Protein AF-A0AA39CLF1-F1 (afdb_monomer_lite)

Structure (mmCIF, N/CA/C/O backbone):
data_AF-A0AA39CLF1-F1
#
_entry.id   AF-A0AA39CLF1-F1
#
loop_
_atom_site.group_PDB
_atom_site.id
_atom_site.type_symbol
_atom_site.label_atom_id
_atom_site.label_alt_id
_atom_site.label_comp_id
_atom_site.label_asym_id
_atom_site.label_entity_id
_atom_site.label_seq_id
_atom_site.pdbx_PDB_ins_code
_atom_site.Cartn_x
_atom_site.Cartn_y
_atom_site.Cartn_z
_atom_site.occupancy
_atom_site.B_iso_or_equiv
_atom_site.auth_seq_id
_atom_site.auth_comp_id
_atom_site.auth_asym_id
_atom_site.auth_atom_id
_atom_site.pdbx_PDB_model_num
ATOM 1 N N . MET A 1 1 ? 2.869 8.636 -23.140 1.00 34.38 1 MET A N 1
ATOM 2 C CA . MET A 1 1 ? 2.109 8.619 -21.874 1.00 34.38 1 MET A CA 1
ATOM 3 C C . MET A 1 1 ? 0.658 8.897 -22.216 1.00 34.38 1 MET A C 1
ATOM 5 O O . MET A 1 1 ? 0.279 10.047 -22.359 1.00 34.38 1 MET A O 1
ATOM 9 N N . THR A 1 2 ? -0.115 7.841 -22.454 1.00 45.53 2 THR A N 1
ATOM 10 C CA . THR A 1 2 ? -1.530 7.924 -22.864 1.00 45.53 2 THR A CA 1
ATOM 11 C C . THR A 1 2 ? -2.478 7.886 -21.657 1.00 45.53 2 THR A C 1
ATOM 13 O O . THR A 1 2 ? -3.677 8.062 -21.816 1.00 45.53 2 THR A O 1
ATOM 16 N N . GLY A 1 3 ? -1.943 7.694 -20.444 1.00 47.34 3 GLY A N 1
ATOM 17 C CA . GLY A 1 3 ? -2.721 7.515 -19.210 1.00 47.34 3 GLY A CA 1
ATOM 18 C C . GLY A 1 3 ? -3.248 8.795 -18.554 1.00 47.34 3 GLY A C 1
ATOM 19 O O . GLY A 1 3 ? -3.909 8.707 -17.533 1.00 47.34 3 GLY A O 1
ATOM 20 N N . TYR A 1 4 ? -2.967 9.975 -19.113 1.00 48.19 4 TYR A N 1
ATOM 21 C CA . TYR A 1 4 ? -3.445 11.264 -18.588 1.00 48.19 4 TYR A CA 1
ATOM 22 C C . TYR A 1 4 ? -3.976 12.150 -19.724 1.00 48.19 4 TYR A C 1
ATOM 24 O O . TYR A 1 4 ? -3.674 13.335 -19.818 1.00 48.19 4 TYR A O 1
ATOM 32 N N . SER A 1 5 ? -4.725 11.568 -20.666 1.00 49.84 5 SER A N 1
ATOM 33 C CA . SER A 1 5 ? -5.183 12.292 -21.863 1.00 49.84 5 SER A CA 1
ATOM 34 C C . SER A 1 5 ? -6.356 13.256 -21.613 1.00 49.84 5 SER A C 1
ATOM 36 O O . SER A 1 5 ? -6.957 13.718 -22.580 1.00 49.84 5 SER A O 1
ATOM 38 N N . GLY A 1 6 ? -6.726 13.554 -20.361 1.00 46.31 6 GLY A N 1
ATOM 39 C CA . GLY A 1 6 ? -7.859 14.445 -20.064 1.00 46.31 6 GLY A CA 1
ATOM 40 C C . GLY A 1 6 ? -9.205 13.949 -20.612 1.00 46.31 6 GLY A C 1
ATOM 41 O O . GLY A 1 6 ? -10.159 14.715 -20.664 1.00 46.31 6 GLY A O 1
ATOM 42 N N . LYS A 1 7 ? -9.278 12.681 -21.037 1.00 54.19 7 LYS A N 1
ATOM 43 C CA . LYS A 1 7 ? -10.542 11.965 -21.166 1.00 54.19 7 LYS A CA 1
ATOM 44 C C . LYS A 1 7 ? -10.972 11.653 -19.745 1.00 54.19 7 LYS A C 1
ATOM 46 O O . LYS A 1 7 ? -10.186 11.038 -19.022 1.00 54.19 7 LYS A O 1
ATOM 51 N N . ASP A 1 8 ? -12.163 12.095 -19.360 1.00 56.44 8 ASP A N 1
ATOM 52 C CA . ASP A 1 8 ? -12.797 11.606 -18.144 1.00 56.44 8 ASP A CA 1
ATOM 53 C C . ASP A 1 8 ? -12.697 10.076 -18.151 1.00 56.44 8 ASP A C 1
ATOM 55 O O . ASP A 1 8 ? -13.035 9.422 -19.142 1.00 56.44 8 ASP A O 1
ATOM 59 N N . ILE A 1 9 ? -12.108 9.517 -17.094 1.00 64.38 9 ILE A N 1
ATOM 60 C CA . ILE A 1 9 ? -12.137 8.074 -16.886 1.00 64.38 9 ILE A CA 1
ATOM 61 C C . ILE A 1 9 ? -13.589 7.788 -16.512 1.00 64.38 9 ILE A C 1
ATOM 63 O O . ILE A 1 9 ? -14.047 8.211 -15.446 1.00 64.38 9 ILE A O 1
ATOM 67 N N . ASP A 1 10 ? -14.325 7.156 -17.425 1.00 70.12 10 ASP A N 1
ATOM 68 C CA . ASP A 1 10 ? -15.714 6.773 -17.191 1.00 70.12 10 ASP A CA 1
ATOM 69 C C . ASP A 1 10 ? -15.799 5.996 -15.865 1.00 70.12 10 ASP A C 1
ATOM 71 O O . ASP A 1 10 ? -15.061 5.036 -15.648 1.00 70.12 10 ASP A O 1
ATOM 75 N N . GLY A 1 11 ? -16.653 6.453 -14.945 1.00 77.44 11 GLY A N 1
ATOM 76 C CA . GLY A 1 11 ? -16.814 5.829 -13.626 1.00 77.44 11 GLY A CA 1
ATOM 77 C C . GLY A 1 11 ? -15.768 6.207 -12.565 1.00 77.44 11 GLY A C 1
ATOM 78 O O . GLY A 1 11 ? -15.771 5.612 -11.490 1.00 77.44 11 GLY A O 1
ATOM 79 N N . LEU A 1 12 ? -14.898 7.202 -12.796 1.00 82.81 12 LEU A N 1
ATOM 80 C CA . LEU A 1 12 ? -13.885 7.618 -11.808 1.00 82.81 12 LEU A CA 1
ATOM 81 C C . LEU A 1 12 ? -14.487 8.062 -10.472 1.00 82.81 12 LEU A C 1
ATOM 83 O O . LEU A 1 12 ? -14.028 7.626 -9.422 1.00 82.81 12 LEU A O 1
ATOM 87 N N . HIS A 1 13 ? -15.497 8.934 -10.509 1.00 85.25 13 HIS A N 1
ATOM 88 C CA . HIS A 1 13 ? -16.141 9.430 -9.289 1.00 85.25 13 HIS A CA 1
ATOM 89 C C . HIS A 1 13 ? -16.813 8.290 -8.517 1.00 85.25 13 HIS A C 1
ATOM 91 O O . HIS A 1 13 ? -16.614 8.176 -7.316 1.00 85.25 13 HIS A O 1
ATOM 97 N N . GLU A 1 14 ? -17.516 7.399 -9.221 1.00 88.19 14 GLU A N 1
ATOM 98 C CA . GLU A 1 14 ? -18.137 6.213 -8.622 1.00 88.19 14 GLU A CA 1
ATOM 99 C C . GLU A 1 14 ? -17.091 5.277 -7.999 1.00 88.19 14 GLU A C 1
ATOM 101 O O . GLU A 1 14 ? -17.273 4.801 -6.883 1.00 88.19 14 GLU A O 1
ATOM 106 N N . SER A 1 15 ? -15.950 5.086 -8.669 1.00 86.12 15 SER A N 1
ATOM 107 C CA . SER A 1 15 ? -14.835 4.286 -8.148 1.00 86.12 15 SER A CA 1
ATOM 108 C C . SER A 1 15 ? -14.218 4.910 -6.894 1.00 86.12 15 SER A C 1
ATOM 110 O O . SER A 1 15 ? -13.883 4.197 -5.951 1.00 86.12 15 SER A O 1
ATOM 112 N N . ILE A 1 16 ? -14.072 6.240 -6.861 1.00 90.88 16 ILE A N 1
ATOM 113 C CA . ILE A 1 16 ? -13.596 6.967 -5.677 1.00 90.88 16 ILE A CA 1
ATOM 114 C C . ILE A 1 16 ? -14.584 6.792 -4.523 1.00 90.88 16 ILE A C 1
ATOM 116 O O . ILE A 1 16 ? -14.168 6.405 -3.432 1.00 90.88 16 ILE A O 1
ATOM 120 N N . ASP A 1 17 ? -15.873 7.033 -4.760 1.00 93.44 17 ASP A N 1
ATOM 121 C CA . ASP A 1 17 ? -16.914 6.915 -3.738 1.00 93.44 17 ASP A CA 1
ATOM 122 C C . ASP A 1 17 ? -16.979 5.489 -3.177 1.00 93.44 17 ASP A C 1
ATOM 124 O O . ASP A 1 17 ? -17.031 5.299 -1.959 1.00 93.44 17 ASP A O 1
ATOM 128 N N . GLN A 1 18 ? -16.889 4.478 -4.046 1.00 92.31 18 GLN A N 1
ATOM 129 C CA . GLN A 1 18 ? -16.852 3.076 -3.647 1.00 92.31 18 GLN A CA 1
ATOM 130 C C . GLN A 1 18 ? -15.620 2.756 -2.793 1.00 92.31 18 GLN A C 1
ATOM 132 O O . GLN A 1 18 ? -15.751 2.117 -1.752 1.00 92.31 18 GLN A O 1
ATOM 137 N N . GLN A 1 19 ? -14.430 3.219 -3.183 1.00 93.44 19 GLN A N 1
ATOM 138 C CA . GLN A 1 19 ? -13.215 2.950 -2.410 1.00 93.44 19 GLN A CA 1
ATOM 139 C C . GLN A 1 19 ? -13.188 3.693 -1.071 1.00 93.44 19 GLN A C 1
ATOM 141 O O . GLN A 1 19 ? -12.705 3.151 -0.077 1.00 93.44 19 GLN A O 1
ATOM 146 N N . ILE A 1 20 ? -13.766 4.894 -0.998 1.00 96.06 20 ILE A N 1
ATOM 147 C CA . ILE A 1 20 ? -13.966 5.599 0.275 1.00 96.06 20 ILE A CA 1
ATOM 148 C C . ILE A 1 20 ? -14.941 4.823 1.168 1.00 96.06 20 ILE A C 1
ATOM 150 O O . ILE A 1 20 ? -14.668 4.657 2.356 1.00 96.06 20 ILE A O 1
ATOM 154 N N . ALA A 1 21 ? -16.049 4.318 0.621 1.00 96.56 21 ALA A N 1
ATOM 155 C CA . ALA A 1 21 ? -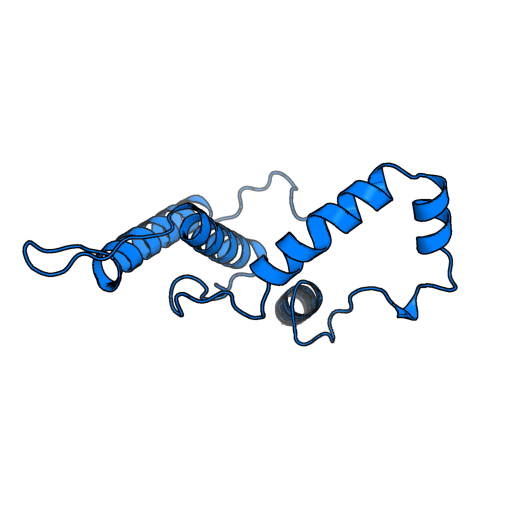16.993 3.497 1.377 1.00 96.56 21 ALA A CA 1
ATOM 156 C C . ALA A 1 21 ? -16.333 2.210 1.906 1.00 96.56 21 ALA A C 1
ATOM 158 O O . ALA A 1 21 ? -16.500 1.882 3.082 1.00 96.56 21 ALA A O 1
ATOM 159 N N . ASN A 1 22 ? -15.522 1.539 1.081 1.00 95.25 22 ASN A N 1
ATOM 160 C CA . ASN A 1 22 ? -14.734 0.373 1.490 1.00 95.25 22 ASN A CA 1
ATOM 161 C C . ASN A 1 22 ? -13.766 0.721 2.627 1.00 95.25 22 ASN A C 1
ATOM 163 O O . ASN A 1 22 ? -13.681 -0.015 3.605 1.00 95.25 22 ASN A O 1
ATOM 167 N N . PHE A 1 23 ? -13.081 1.865 2.542 1.00 96.88 23 PHE A N 1
ATOM 168 C CA . PHE A 1 23 ? -12.169 2.321 3.590 1.00 96.88 23 PHE A CA 1
ATOM 169 C C . PHE A 1 23 ? -12.883 2.592 4.916 1.00 96.88 23 PHE A C 1
ATOM 171 O O . PHE A 1 23 ? -12.382 2.216 5.974 1.00 96.88 23 PHE A O 1
ATOM 178 N N . ILE A 1 24 ? -14.062 3.218 4.873 1.00 96.88 24 ILE A N 1
ATOM 179 C CA . ILE A 1 24 ? -14.882 3.439 6.069 1.00 96.88 24 ILE A CA 1
ATOM 180 C C . ILE A 1 24 ? -15.263 2.093 6.691 1.00 96.88 24 ILE A C 1
ATOM 182 O O . ILE A 1 24 ? -15.002 1.889 7.875 1.00 96.88 24 ILE A O 1
ATOM 186 N N . GLY A 1 25 ? -15.791 1.159 5.892 1.00 96.69 25 GLY A N 1
ATOM 187 C CA . GLY A 1 25 ? -16.148 -0.184 6.361 1.00 96.69 25 GLY A CA 1
ATOM 188 C C . GLY A 1 25 ? -14.958 -0.933 6.967 1.00 96.69 25 GLY A C 1
ATOM 189 O O . GLY A 1 25 ? -15.062 -1.486 8.057 1.00 96.69 25 GLY A O 1
ATOM 190 N N . PHE A 1 26 ? -13.795 -0.863 6.321 1.00 96.12 26 PHE A N 1
ATOM 191 C CA . PHE A 1 26 ? -12.537 -1.425 6.809 1.00 96.12 26 PHE A CA 1
ATOM 192 C C . PHE A 1 26 ? -12.140 -0.882 8.196 1.00 96.12 26 PHE A C 1
ATOM 194 O O . PHE A 1 26 ? -11.779 -1.653 9.091 1.00 96.12 26 PHE A O 1
ATOM 201 N N . ILE A 1 27 ? -12.235 0.437 8.410 1.00 96.56 27 ILE A N 1
ATOM 202 C CA . ILE A 1 27 ? -11.943 1.059 9.710 1.00 96.56 27 ILE A CA 1
ATOM 203 C C . ILE A 1 27 ? -12.976 0.643 10.762 1.00 96.56 27 ILE A C 1
ATOM 205 O O . ILE A 1 27 ? -12.600 0.319 11.891 1.00 96.56 27 ILE A O 1
ATOM 209 N N . GLU A 1 28 ? -14.261 0.637 10.410 1.00 95.19 28 GLU A N 1
ATOM 210 C CA . GLU A 1 28 ? -15.348 0.249 11.313 1.00 95.19 28 GLU A CA 1
ATOM 211 C C . GLU A 1 28 ? -15.245 -1.218 11.748 1.00 95.19 28 GLU A C 1
ATOM 213 O O . GLU A 1 28 ? -15.459 -1.531 12.920 1.00 95.19 28 GLU A O 1
ATOM 218 N N . GLU A 1 29 ? -14.868 -2.116 10.839 1.00 94.81 29 GLU A N 1
ATOM 219 C CA . GLU A 1 29 ? -14.743 -3.545 11.118 1.00 94.81 29 GLU A CA 1
ATOM 220 C C . GLU A 1 29 ? -13.501 -3.862 11.963 1.00 94.81 29 GLU A C 1
ATOM 222 O O . GLU A 1 29 ? -13.581 -4.579 12.967 1.00 94.81 29 GLU A O 1
ATOM 227 N N . LYS A 1 30 ? -12.337 -3.320 11.580 1.00 93.50 30 LYS A N 1
ATOM 228 C CA . LYS A 1 30 ? -11.049 -3.743 12.153 1.00 93.50 30 LYS A CA 1
ATOM 229 C C . LYS A 1 30 ? -10.560 -2.840 13.287 1.00 93.50 30 LYS A C 1
ATOM 231 O O . LYS A 1 30 ? -9.967 -3.344 14.241 1.00 93.50 30 LYS A O 1
ATOM 236 N N . TYR A 1 31 ? -10.859 -1.540 13.257 1.00 95.12 31 TYR A N 1
ATOM 237 C CA . TYR A 1 31 ? -10.209 -0.533 14.113 1.00 95.12 31 TYR A CA 1
ATOM 238 C C . TYR A 1 31 ? -11.153 0.232 15.053 1.00 95.12 31 TYR A C 1
ATOM 240 O O . TYR A 1 31 ? -10.710 1.110 15.798 1.00 95.12 31 TYR A O 1
ATOM 248 N N . LEU A 1 32 ? -12.445 -0.105 15.092 1.00 94.44 32 LEU A N 1
ATOM 249 C CA . LEU A 1 32 ? -13.373 0.538 16.018 1.00 94.44 32 LEU A CA 1
ATOM 250 C C . LEU A 1 32 ? -13.062 0.147 17.472 1.00 94.44 32 LEU A C 1
ATOM 252 O O . LEU A 1 32 ? -13.140 -1.017 17.866 1.00 94.44 32 LEU A O 1
ATOM 256 N N . SER A 1 33 ? -12.719 1.143 18.286 1.00 94.44 33 SER A N 1
ATOM 257 C CA . SER A 1 33 ? -12.467 0.955 19.717 1.00 94.44 33 SER A CA 1
ATOM 258 C C . SER A 1 33 ? -13.775 0.932 20.516 1.00 94.44 33 SER A C 1
ATOM 260 O O . SER A 1 33 ? -14.724 1.655 20.215 1.00 94.44 33 SER A O 1
ATOM 262 N N . THR A 1 34 ? -13.817 0.143 21.588 1.00 93.19 34 THR A N 1
ATOM 263 C CA . THR A 1 34 ? -14.928 0.086 22.549 1.00 93.19 34 THR A CA 1
ATOM 264 C C . THR A 1 34 ? -14.474 0.555 23.933 1.00 93.19 34 THR A C 1
ATOM 266 O O . THR A 1 34 ? -13.300 0.832 24.165 1.00 93.19 34 THR A O 1
ATOM 269 N N . LYS A 1 35 ? -15.396 0.618 24.905 1.00 93.44 35 LYS A N 1
ATOM 270 C CA . LYS A 1 35 ? -15.057 0.987 26.294 1.00 93.44 35 LYS A CA 1
ATOM 271 C C . LYS A 1 35 ? -14.051 0.036 26.956 1.00 93.44 35 LYS A C 1
ATOM 273 O O . LYS A 1 35 ? -13.446 0.413 27.954 1.00 93.44 35 LYS A O 1
ATOM 278 N N . THR A 1 36 ? -13.920 -1.186 26.445 1.00 94.69 36 THR A N 1
ATOM 279 C CA . THR A 1 36 ? -13.092 -2.249 27.032 1.00 94.69 36 THR A CA 1
ATOM 280 C C . THR A 1 36 ? -11.974 -2.730 26.111 1.00 94.69 36 THR A C 1
ATOM 282 O O . THR A 1 36 ? -11.124 -3.484 26.567 1.00 94.69 36 THR A O 1
ATOM 285 N N . ASP A 1 37 ? -11.968 -2.315 24.843 1.00 94.38 37 ASP A N 1
ATOM 286 C CA . ASP A 1 37 ? -11.007 -2.757 23.828 1.00 94.38 37 ASP A CA 1
ATOM 287 C C . ASP A 1 37 ? -10.546 -1.557 22.993 1.00 94.38 37 ASP A C 1
ATOM 289 O O . ASP A 1 37 ? -11.348 -0.951 22.282 1.00 94.38 37 ASP A O 1
ATOM 293 N N . SER A 1 38 ? -9.271 -1.189 23.117 1.00 94.19 38 SER A N 1
ATOM 294 C CA . SER A 1 38 ? -8.673 -0.065 22.392 1.00 94.19 38 SER A CA 1
ATOM 295 C C . SER A 1 38 ? -7.907 -0.587 21.184 1.00 94.19 38 SER A C 1
ATOM 297 O O . SER A 1 38 ? -6.960 -1.358 21.337 1.00 94.19 38 SER A O 1
ATOM 299 N N . ARG A 1 39 ? -8.294 -0.131 19.992 1.00 95.00 39 ARG A N 1
ATOM 300 C CA . ARG A 1 39 ? -7.720 -0.534 18.704 1.00 95.00 39 ARG A CA 1
ATOM 301 C C . ARG A 1 39 ? -7.088 0.679 18.022 1.00 95.00 39 ARG A C 1
ATOM 303 O O . ARG A 1 39 ? -7.750 1.351 17.232 1.00 95.00 39 ARG A O 1
ATOM 310 N N . PRO A 1 40 ? -5.838 1.031 18.366 1.00 93.75 40 PRO A N 1
ATOM 311 C CA . PRO A 1 40 ? -5.156 2.140 17.718 1.00 93.75 40 PRO A CA 1
ATOM 312 C C . PRO A 1 40 ? -4.918 1.822 16.239 1.00 93.75 40 PRO A C 1
ATOM 314 O O . PRO A 1 40 ? -4.590 0.692 15.883 1.00 93.75 40 PRO A O 1
ATOM 317 N N . VAL A 1 41 ? -5.049 2.837 15.386 1.00 94.06 41 VAL A N 1
ATOM 318 C CA . VAL A 1 41 ? -4.814 2.723 13.945 1.00 94.06 41 VAL A CA 1
ATOM 319 C C . VAL A 1 41 ? -3.650 3.614 13.530 1.00 94.06 41 VAL A C 1
ATOM 321 O O . VAL A 1 41 ? -3.622 4.806 13.842 1.00 94.06 41 VAL A O 1
ATOM 324 N N . ASP A 1 42 ? -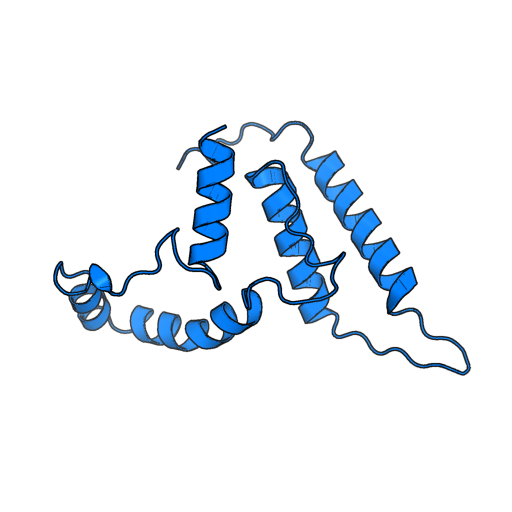2.695 3.045 12.794 1.00 95.31 42 ASP A N 1
ATOM 325 C CA . ASP A 1 42 ? -1.746 3.842 12.018 1.00 95.31 42 ASP A CA 1
ATOM 326 C C . ASP A 1 42 ? -2.454 4.354 10.763 1.00 95.31 42 ASP A C 1
ATOM 328 O O . ASP A 1 42 ? -2.458 3.725 9.702 1.00 95.31 42 ASP A O 1
ATOM 332 N N . PHE A 1 43 ? -3.101 5.506 10.907 1.00 94.56 43 PHE A N 1
ATOM 333 C CA . PHE A 1 43 ? -3.900 6.088 9.839 1.00 94.56 43 PHE A CA 1
ATOM 334 C C . PHE A 1 43 ? -3.067 6.442 8.599 1.00 94.56 43 PHE A C 1
ATOM 336 O O . PHE A 1 43 ? -3.574 6.356 7.482 1.00 94.56 43 PHE A O 1
ATOM 343 N N . ALA A 1 44 ? -1.783 6.783 8.768 1.00 94.62 44 ALA A N 1
ATOM 344 C CA . ALA A 1 44 ? -0.901 7.088 7.646 1.00 94.62 44 ALA A CA 1
ATOM 345 C C . ALA A 1 44 ? -0.690 5.847 6.772 1.00 94.62 44 ALA A C 1
ATOM 347 O O . ALA A 1 44 ? -0.840 5.924 5.551 1.00 94.62 44 ALA A O 1
ATOM 348 N N . ARG A 1 45 ? -0.438 4.688 7.394 1.00 94.94 45 ARG A N 1
ATOM 349 C CA . ARG A 1 45 ? -0.330 3.415 6.670 1.00 94.94 45 ARG A CA 1
ATOM 350 C C . ARG A 1 45 ? -1.642 3.038 5.984 1.00 94.94 45 ARG A C 1
ATOM 352 O O . ARG A 1 45 ? -1.627 2.610 4.835 1.00 94.94 45 ARG A O 1
ATOM 359 N N . LYS A 1 46 ? -2.786 3.237 6.641 1.00 96.12 46 LYS A N 1
ATOM 360 C CA . LYS A 1 46 ? -4.084 2.850 6.059 1.00 96.12 46 LYS A CA 1
ATOM 361 C C . LYS A 1 46 ? -4.513 3.749 4.898 1.00 96.12 46 LYS A C 1
ATOM 363 O O . LYS A 1 46 ? -5.079 3.255 3.929 1.00 96.12 46 LYS A O 1
ATOM 368 N N . ILE A 1 47 ? -4.164 5.036 4.924 1.00 96.12 47 ILE A N 1
ATOM 369 C CA . ILE A 1 47 ? -4.338 5.914 3.756 1.00 96.12 47 ILE A CA 1
ATOM 370 C C . ILE A 1 47 ? -3.511 5.425 2.560 1.00 96.12 47 ILE A C 1
ATOM 372 O O . ILE A 1 47 ? -3.970 5.526 1.420 1.00 96.12 47 ILE A O 1
ATOM 376 N N . GLN A 1 48 ? -2.308 4.889 2.783 1.00 95.12 48 GLN A N 1
ATOM 377 C CA . GLN A 1 48 ? -1.504 4.331 1.692 1.00 95.12 48 GLN A CA 1
ATOM 378 C C . GLN A 1 48 ? -2.186 3.104 1.068 1.00 95.12 48 GLN A C 1
ATOM 380 O O . GLN A 1 48 ? -2.220 3.011 -0.156 1.00 95.12 48 GLN A O 1
ATOM 385 N N . PHE A 1 49 ? -2.806 2.230 1.872 1.00 95.81 49 PHE A N 1
ATOM 386 C CA . PHE A 1 49 ? -3.614 1.108 1.370 1.00 95.81 49 PHE A CA 1
ATOM 387 C C . PHE A 1 49 ? -4.777 1.588 0.500 1.00 95.81 49 PHE A C 1
ATOM 389 O O . PHE A 1 49 ? -4.880 1.175 -0.653 1.00 95.81 49 PHE A O 1
ATOM 396 N N . LEU A 1 50 ? -5.573 2.544 0.996 1.00 96.00 50 LEU A N 1
ATOM 397 C CA . LEU A 1 50 ? -6.643 3.177 0.214 1.00 96.00 50 LEU A CA 1
ATOM 398 C C . LEU A 1 50 ? -6.112 3.751 -1.105 1.00 96.00 50 LEU A C 1
ATOM 400 O O . LEU A 1 50 ? -6.715 3.565 -2.155 1.00 96.00 50 LEU A O 1
ATOM 404 N N . THR A 1 51 ? -4.974 4.442 -1.069 1.00 93.88 51 THR A N 1
ATOM 405 C CA . THR A 1 51 ? -4.387 5.058 -2.267 1.00 93.88 51 THR A CA 1
ATOM 406 C C . THR A 1 51 ? -3.988 4.004 -3.302 1.00 93.88 51 THR A C 1
ATOM 408 O O . THR A 1 51 ? -4.234 4.191 -4.494 1.00 93.88 51 THR A O 1
ATOM 411 N N . LEU A 1 52 ? -3.391 2.892 -2.868 1.00 93.19 52 LEU A N 1
ATOM 412 C CA . LEU A 1 52 ? -2.971 1.801 -3.750 1.00 93.19 52 LEU A CA 1
ATOM 413 C C . LEU A 1 52 ? -4.165 1.056 -4.349 1.00 93.19 52 LEU A C 1
ATOM 415 O O . LEU A 1 52 ? -4.175 0.776 -5.550 1.00 93.19 52 LEU A O 1
ATOM 419 N N . ASP A 1 53 ? -5.192 0.795 -3.547 1.00 92.88 53 ASP A N 1
ATOM 420 C CA . ASP A 1 53 ? -6.428 0.155 -3.997 1.00 92.88 53 ASP A CA 1
ATOM 421 C C . ASP A 1 53 ? -7.230 1.061 -4.936 1.00 92.88 53 ASP A C 1
ATOM 423 O O . ASP A 1 53 ? -7.717 0.608 -5.973 1.00 92.88 53 ASP A O 1
ATOM 427 N N . LEU A 1 54 ? -7.284 2.364 -4.661 1.00 92.94 54 LEU A N 1
ATOM 428 C CA . LEU A 1 54 ? -7.912 3.339 -5.547 1.00 92.94 54 LEU A CA 1
ATOM 429 C C . LEU A 1 54 ? -7.197 3.408 -6.899 1.00 92.94 54 LEU A C 1
ATOM 431 O O . LEU A 1 54 ? -7.841 3.273 -7.940 1.00 92.94 54 LEU A O 1
ATOM 435 N N . ILE A 1 55 ? -5.871 3.593 -6.893 1.00 89.25 55 ILE A N 1
ATOM 436 C CA . ILE A 1 55 ? -5.081 3.703 -8.126 1.00 89.25 55 ILE A CA 1
ATOM 437 C C . ILE A 1 55 ? -5.164 2.423 -8.944 1.00 89.25 55 ILE A C 1
ATOM 439 O O . ILE A 1 55 ? -5.358 2.496 -10.153 1.00 89.25 55 ILE A O 1
ATOM 443 N N . SER A 1 56 ? -5.058 1.257 -8.312 1.00 87.88 56 SER A N 1
ATOM 444 C CA . SER A 1 56 ? -5.196 -0.016 -9.024 1.00 87.88 56 SER A CA 1
ATOM 445 C C . SER A 1 56 ? -6.584 -0.181 -9.645 1.00 87.88 56 SER A C 1
ATOM 447 O O . SER A 1 56 ? -6.671 -0.528 -10.823 1.00 87.88 56 SER A O 1
ATOM 449 N N . THR A 1 57 ? -7.650 0.185 -8.927 1.00 88.31 57 THR A N 1
ATOM 450 C CA . THR A 1 57 ? -9.031 0.108 -9.432 1.00 88.31 57 THR A CA 1
ATOM 451 C C . THR A 1 57 ? -9.209 0.890 -10.728 1.00 88.31 57 THR A C 1
ATOM 453 O O . THR A 1 57 ? -9.637 0.317 -11.726 1.00 88.31 57 THR A O 1
ATOM 456 N N . PHE A 1 58 ? -8.851 2.177 -10.763 1.00 83.62 58 PHE A N 1
ATOM 457 C CA . PHE A 1 58 ? -9.089 2.971 -11.973 1.00 83.62 58 PHE A CA 1
ATOM 458 C C . PHE A 1 58 ? -8.002 2.788 -13.044 1.00 83.62 58 PHE A C 1
ATOM 460 O O . PHE A 1 58 ? -8.290 2.943 -14.228 1.00 83.62 58 PHE A O 1
ATOM 467 N N . ALA A 1 59 ? -6.751 2.486 -12.670 1.00 80.81 59 ALA A N 1
ATOM 468 C CA . ALA A 1 59 ? -5.660 2.346 -13.639 1.00 80.81 59 ALA A CA 1
ATOM 469 C C . ALA A 1 59 ? -5.637 0.969 -14.312 1.00 80.81 59 ALA A C 1
ATOM 471 O O . ALA A 1 59 ? -5.170 0.860 -15.445 1.00 80.81 59 ALA A O 1
ATOM 472 N N . LEU A 1 60 ? -6.098 -0.071 -13.611 1.00 81.12 60 LEU A N 1
ATOM 473 C CA . LEU A 1 60 ? -6.013 -1.468 -14.042 1.00 81.12 60 LEU A CA 1
ATOM 474 C C . LEU A 1 60 ? -7.379 -2.167 -14.098 1.00 81.12 60 LEU A C 1
ATOM 476 O O . LEU A 1 60 ? -7.436 -3.343 -14.438 1.00 81.12 60 LEU A O 1
ATOM 480 N N . GLY A 1 61 ? -8.470 -1.498 -13.717 1.00 79.81 61 GLY A N 1
ATOM 481 C CA . GLY A 1 61 ? -9.794 -2.121 -13.630 1.00 79.81 61 GLY A CA 1
ATOM 482 C C . GLY A 1 61 ? -9.913 -3.180 -12.526 1.00 79.81 61 GLY A C 1
ATOM 483 O O . GLY A 1 61 ? -10.932 -3.862 -12.451 1.00 79.81 61 GLY A O 1
ATOM 484 N N . ARG A 1 62 ? -8.883 -3.343 -11.679 1.00 82.81 62 ARG A N 1
ATOM 485 C CA . ARG A 1 62 ? -8.837 -4.335 -10.598 1.00 82.81 62 ARG A CA 1
ATOM 486 C C . ARG A 1 62 ? -8.213 -3.742 -9.340 1.00 82.81 62 ARG A C 1
ATOM 488 O O . ARG A 1 62 ? -7.159 -3.117 -9.413 1.00 82.81 62 ARG A O 1
ATOM 495 N N . THR A 1 63 ? -8.820 -4.001 -8.192 1.00 87.62 63 THR A N 1
ATOM 496 C CA . THR A 1 63 ? -8.276 -3.619 -6.883 1.00 87.62 63 THR A CA 1
ATOM 497 C C . THR A 1 63 ? -7.138 -4.561 -6.487 1.00 87.62 63 THR A C 1
ATOM 499 O O . THR A 1 63 ? -7.198 -5.759 -6.769 1.00 87.62 63 THR A O 1
ATOM 502 N N . PHE A 1 64 ? -6.090 -4.046 -5.841 1.00 89.69 64 PHE A N 1
ATOM 503 C CA . PHE A 1 64 ? -5.013 -4.887 -5.309 1.00 89.69 64 PHE A CA 1
ATOM 504 C C . PHE A 1 64 ? -5.407 -5.649 -4.040 1.00 89.69 64 PHE A C 1
ATOM 506 O O . PHE A 1 64 ? -4.978 -6.792 -3.899 1.00 89.69 64 PHE A O 1
ATOM 513 N N . GLY A 1 65 ? -6.225 -5.054 -3.171 1.00 91.81 65 GLY A N 1
ATOM 514 C CA . GLY A 1 65 ? -6.748 -5.681 -1.955 1.00 91.81 65 GLY A CA 1
ATOM 515 C C . GLY A 1 65 ? -5.946 -5.358 -0.692 1.00 91.81 65 GLY A C 1
ATOM 516 O O . GLY A 1 65 ? -5.980 -6.129 0.264 1.00 91.81 65 GLY A O 1
ATOM 517 N N . PHE A 1 66 ? -5.209 -4.241 -0.663 1.00 93.69 66 PHE A N 1
ATOM 518 C CA . PHE A 1 66 ? -4.439 -3.83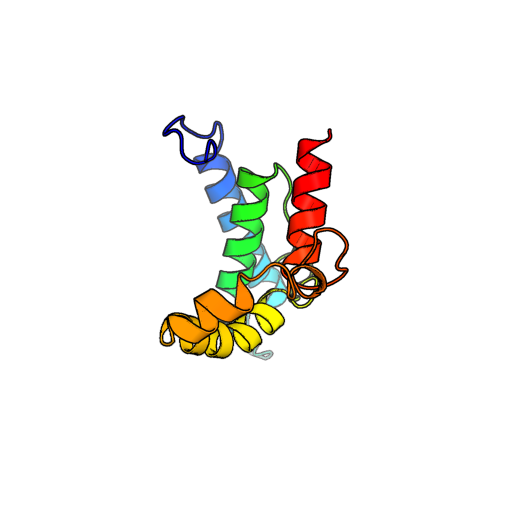3 0.520 1.00 93.69 66 PHE A CA 1
ATOM 519 C C . PHE A 1 66 ? -5.345 -3.594 1.742 1.00 93.69 66 PHE A C 1
ATOM 521 O O . PHE A 1 66 ? -4.972 -3.936 2.863 1.00 93.69 66 PHE A O 1
ATOM 528 N N . MET A 1 67 ? -6.541 -3.026 1.549 1.00 94.69 67 MET A N 1
ATOM 529 C CA . MET A 1 67 ? -7.520 -2.831 2.630 1.00 94.69 67 MET A CA 1
ATOM 530 C C . MET A 1 67 ? -8.157 -4.153 3.094 1.00 94.69 67 MET A C 1
ATOM 532 O O . MET A 1 67 ? -8.346 -4.361 4.297 1.00 94.69 67 MET A O 1
ATOM 536 N N . ASP A 1 68 ? -8.446 -5.061 2.158 1.00 93.06 68 ASP A N 1
ATOM 537 C CA . ASP A 1 68 ? -9.086 -6.351 2.445 1.00 93.06 68 ASP A CA 1
ATOM 538 C C . ASP A 1 68 ? -8.190 -7.225 3.331 1.00 93.06 68 ASP A C 1
ATOM 540 O O . ASP A 1 68 ? -8.618 -7.702 4.388 1.00 93.06 68 ASP A O 1
ATOM 544 N N . GLU A 1 69 ? -6.917 -7.350 2.956 1.00 93.25 69 GLU A N 1
ATOM 545 C CA . GLU A 1 69 ? -5.921 -8.136 3.693 1.00 93.25 69 GLU A CA 1
ATOM 546 C C . GLU A 1 69 ? -5.364 -7.391 4.915 1.00 93.25 69 GLU A C 1
ATOM 548 O O . GLU A 1 69 ? -4.852 -8.011 5.842 1.00 93.25 69 GLU A O 1
ATOM 553 N N . ASP A 1 70 ? -5.527 -6.064 4.970 1.00 94.44 70 ASP A N 1
ATOM 554 C CA . ASP A 1 70 ? -4.924 -5.199 5.991 1.00 94.44 70 ASP A CA 1
ATOM 555 C C . ASP A 1 70 ? -3.395 -5.345 6.095 1.00 94.44 70 ASP A C 1
ATOM 557 O O . ASP A 1 70 ? -2.808 -5.213 7.174 1.00 94.44 70 ASP A O 1
ATOM 561 N N . ASP A 1 71 ? -2.749 -5.599 4.957 1.00 93.25 71 ASP A N 1
ATOM 562 C CA . ASP A 1 71 ? -1.328 -5.919 4.871 1.00 93.25 71 ASP A CA 1
ATOM 563 C C . ASP A 1 71 ? -0.642 -5.197 3.702 1.00 93.25 71 ASP A C 1
ATOM 565 O O . ASP A 1 71 ? -1.263 -4.805 2.711 1.00 93.25 71 ASP A O 1
ATOM 569 N N . ASP A 1 72 ? 0.670 -5.006 3.827 1.00 89.50 72 ASP A N 1
ATOM 570 C CA . ASP A 1 72 ? 1.512 -4.466 2.763 1.00 89.50 72 ASP A CA 1
ATOM 571 C C . ASP A 1 72 ? 1.772 -5.539 1.701 1.00 89.50 72 ASP A C 1
ATOM 573 O O . ASP A 1 72 ? 2.816 -6.198 1.673 1.00 89.50 72 ASP A O 1
ATOM 577 N N . LEU A 1 73 ? 0.789 -5.728 0.818 1.00 87.00 73 LEU A N 1
ATOM 578 C CA . LEU A 1 73 ? 0.860 -6.738 -0.225 1.00 87.00 73 LEU A CA 1
ATOM 579 C C . LEU A 1 73 ? 2.133 -6.580 -1.064 1.00 87.00 73 LEU A C 1
ATOM 581 O O . LEU A 1 73 ? 2.437 -5.520 -1.618 1.00 87.00 73 LEU A O 1
ATOM 585 N N . PHE A 1 74 ? 2.857 -7.695 -1.187 1.00 82.94 74 PHE A N 1
ATOM 586 C CA . PHE A 1 74 ? 4.118 -7.804 -1.923 1.00 82.94 74 PHE A CA 1
ATOM 587 C C . PHE A 1 74 ? 5.264 -6.942 -1.361 1.00 82.94 74 PHE A C 1
ATOM 589 O O . PHE A 1 74 ? 6.189 -6.623 -2.113 1.00 82.94 74 PHE A O 1
ATOM 596 N N . ASP A 1 75 ? 5.213 -6.570 -0.075 1.00 85.25 75 ASP A N 1
ATOM 597 C CA . ASP A 1 75 ? 6.157 -5.648 0.577 1.00 85.25 75 ASP A CA 1
ATOM 598 C C . ASP A 1 75 ? 6.277 -4.310 -0.182 1.00 85.25 75 ASP A C 1
ATOM 600 O O . ASP A 1 75 ? 7.355 -3.710 -0.241 1.00 85.25 75 ASP A O 1
ATOM 604 N N . TYR A 1 76 ? 5.212 -3.853 -0.848 1.00 85.44 76 TYR A N 1
ATOM 605 C CA . TYR A 1 76 ? 5.287 -2.713 -1.758 1.00 85.44 76 TYR A CA 1
ATOM 606 C C . TYR A 1 76 ? 5.682 -1.416 -1.048 1.00 85.44 76 TYR A C 1
ATOM 608 O O . TYR A 1 76 ? 6.614 -0.726 -1.479 1.00 85.44 76 TYR A O 1
ATOM 616 N N . ILE A 1 77 ? 4.981 -1.076 0.029 1.00 87.44 77 ILE A N 1
ATOM 617 C CA . ILE A 1 77 ? 5.193 0.150 0.796 1.00 87.44 77 ILE A CA 1
ATOM 618 C C . ILE A 1 77 ? 6.549 0.092 1.473 1.00 87.44 77 ILE A C 1
ATOM 620 O O . ILE A 1 77 ? 7.345 1.011 1.302 1.00 87.44 77 ILE A O 1
ATOM 624 N N . LYS A 1 78 ? 6.845 -1.002 2.176 1.00 89.00 78 LYS A N 1
ATOM 625 C CA . LYS A 1 78 ? 8.122 -1.219 2.854 1.00 89.00 78 LYS A CA 1
ATOM 626 C C . LYS A 1 78 ? 9.289 -1.057 1.890 1.00 89.00 78 LYS A C 1
ATOM 628 O O . LYS A 1 78 ? 10.196 -0.269 2.137 1.00 89.00 78 LYS A O 1
ATOM 633 N N . THR A 1 79 ? 9.240 -1.760 0.763 1.00 83.00 79 THR A N 1
ATOM 634 C CA . THR A 1 79 ? 10.296 -1.714 -0.251 1.00 83.00 79 THR A CA 1
ATOM 635 C C . THR A 1 79 ? 10.434 -0.299 -0.818 1.00 83.00 79 THR A C 1
ATOM 637 O O . THR A 1 79 ? 11.543 0.202 -0.992 1.00 83.00 79 THR A O 1
ATOM 640 N N . THR A 1 80 ? 9.318 0.392 -1.061 1.00 86.00 80 THR A N 1
ATOM 641 C CA . THR A 1 80 ? 9.333 1.786 -1.526 1.00 86.00 80 THR A CA 1
ATOM 642 C C . THR A 1 80 ? 9.969 2.719 -0.493 1.00 86.00 80 THR A C 1
ATOM 644 O O . THR A 1 80 ? 10.842 3.508 -0.850 1.00 86.00 80 THR A O 1
ATOM 647 N N . GLU A 1 81 ? 9.589 2.614 0.780 1.00 88.81 81 GLU A N 1
ATOM 648 C CA . GLU A 1 81 ? 10.140 3.406 1.886 1.00 88.81 81 GLU A CA 1
ATOM 649 C C . GLU A 1 81 ? 11.645 3.162 2.072 1.00 88.81 81 GLU A C 1
ATOM 651 O O . GLU A 1 81 ? 12.406 4.117 2.231 1.00 88.81 81 GLU A O 1
ATOM 656 N N . GLU A 1 82 ? 12.099 1.911 1.972 1.00 88.25 82 GLU A N 1
ATOM 657 C CA . GLU A 1 82 ? 13.519 1.544 2.054 1.00 88.25 82 GLU A CA 1
ATOM 658 C C . GLU A 1 82 ? 14.333 2.095 0.872 1.00 88.25 82 GLU A C 1
ATOM 660 O O . GLU A 1 82 ? 15.476 2.530 1.045 1.00 88.25 82 GLU A O 1
ATOM 665 N N . PHE A 1 83 ? 13.755 2.126 -0.333 1.00 82.81 83 PHE A N 1
ATOM 666 C CA . PHE A 1 83 ? 14.434 2.646 -1.519 1.00 82.81 83 PHE A CA 1
ATOM 667 C C . PHE A 1 83 ? 14.363 4.169 -1.667 1.00 82.81 83 PHE A C 1
ATOM 669 O O . PHE A 1 83 ? 15.217 4.733 -2.355 1.00 82.81 83 PHE A O 1
ATOM 676 N N . LEU A 1 84 ? 13.412 4.859 -1.032 1.00 86.50 84 LEU A N 1
ATOM 677 C CA . LEU A 1 84 ? 13.257 6.316 -1.148 1.00 86.50 84 LEU A CA 1
ATOM 678 C C . LEU A 1 84 ? 14.554 7.097 -0.839 1.00 86.50 84 LEU A C 1
ATOM 680 O O . LEU A 1 84 ? 14.946 7.923 -1.670 1.00 86.50 84 LEU A O 1
ATOM 684 N N . PRO A 1 85 ? 15.285 6.831 0.266 1.00 87.00 85 PRO A N 1
ATOM 685 C CA . PRO A 1 85 ? 16.555 7.503 0.548 1.00 87.00 85 PRO A CA 1
ATOM 686 C C . PRO A 1 85 ? 17.614 7.252 -0.529 1.00 87.00 85 PRO A C 1
ATOM 688 O O . PRO A 1 85 ? 18.345 8.167 -0.916 1.00 87.00 85 PRO A O 1
ATOM 691 N N . LEU A 1 86 ? 17.677 6.021 -1.050 1.00 83.94 86 LEU A N 1
ATOM 692 C CA . LEU A 1 86 ? 18.591 5.658 -2.129 1.00 83.94 86 LEU A CA 1
ATOM 693 C C . LEU A 1 86 ? 18.250 6.433 -3.408 1.00 83.94 86 LEU A C 1
ATOM 695 O O . LEU A 1 86 ? 19.142 7.000 -4.038 1.00 83.94 86 LEU A O 1
ATOM 699 N N . MET A 1 87 ? 16.966 6.500 -3.773 1.00 81.62 87 MET A N 1
ATOM 700 C CA . MET A 1 87 ? 16.500 7.261 -4.933 1.00 81.62 87 MET A CA 1
ATOM 701 C C . MET A 1 87 ? 16.822 8.749 -4.789 1.00 81.62 87 MET A C 1
ATOM 703 O O . MET A 1 87 ? 17.325 9.355 -5.734 1.00 81.62 87 MET A O 1
ATOM 707 N N . GLN A 1 88 ? 16.601 9.326 -3.607 1.00 86.44 88 GLN A N 1
ATOM 708 C CA . GLN A 1 88 ? 16.928 10.721 -3.324 1.00 86.44 88 GLN A CA 1
ATOM 709 C C . GLN A 1 88 ? 18.435 10.986 -3.439 1.00 86.44 88 GLN A C 1
ATOM 711 O O . GLN A 1 88 ? 18.843 11.963 -4.063 1.00 86.44 88 GLN A O 1
ATOM 716 N N . MET A 1 89 ? 19.276 10.101 -2.899 1.00 86.12 89 MET A N 1
ATOM 717 C CA . MET A 1 89 ? 20.732 10.210 -3.017 1.00 86.12 89 MET A CA 1
ATOM 718 C C . MET A 1 89 ? 21.191 10.137 -4.479 1.00 86.12 89 MET A C 1
ATOM 720 O O . MET A 1 89 ? 22.003 10.954 -4.912 1.00 86.12 89 MET A O 1
ATOM 724 N N . ILE A 1 90 ? 20.656 9.189 -5.253 1.00 83.50 90 ILE A N 1
ATOM 725 C CA . ILE A 1 90 ? 20.952 9.058 -6.684 1.00 83.50 90 ILE A CA 1
ATOM 726 C C . ILE A 1 90 ? 20.509 10.319 -7.439 1.00 83.50 90 ILE A C 1
ATOM 728 O O . ILE A 1 90 ? 21.267 10.832 -8.260 1.00 83.50 90 ILE A O 1
ATOM 732 N N . ALA A 1 91 ? 19.326 10.861 -7.132 1.00 83.19 91 ALA A N 1
ATOM 733 C CA . ALA A 1 91 ? 18.791 12.059 -7.778 1.00 83.19 91 ALA A CA 1
ATOM 734 C C . ALA A 1 91 ? 19.683 13.300 -7.586 1.00 83.19 91 ALA A C 1
ATOM 736 O O . ALA A 1 91 ? 19.727 14.167 -8.457 1.00 83.19 91 ALA A O 1
ATOM 737 N N . LEU A 1 92 ? 20.428 13.369 -6.480 1.00 89.06 92 LEU A N 1
ATOM 738 C CA . LEU A 1 92 ? 21.348 14.467 -6.167 1.00 89.06 92 LEU A CA 1
ATOM 739 C C . LEU A 1 92 ? 22.743 14.309 -6.801 1.00 89.06 92 LEU A C 1
ATOM 741 O O . LEU A 1 92 ? 23.556 15.230 -6.719 1.00 89.06 92 LEU A O 1
ATOM 745 N N . LEU A 1 93 ? 23.038 13.174 -7.444 1.00 89.44 93 LEU A N 1
ATOM 746 C CA . LEU A 1 93 ? 24.346 12.861 -8.029 1.00 89.44 93 LEU A CA 1
ATOM 747 C C . LEU A 1 93 ? 24.214 12.564 -9.539 1.00 89.44 93 LEU A C 1
ATOM 749 O O . LEU A 1 93 ? 24.117 11.403 -9.942 1.00 89.44 93 LEU A O 1
ATOM 753 N N . PRO A 1 94 ? 24.281 13.588 -10.416 1.00 81.00 94 PRO A N 1
ATOM 754 C CA . PRO A 1 94 ? 24.080 13.425 -11.862 1.00 81.00 94 PRO A CA 1
ATOM 755 C C . PRO A 1 94 ? 25.041 12.431 -12.529 1.00 81.00 94 PRO A C 1
ATOM 757 O O . PRO A 1 94 ? 24.676 11.736 -13.476 1.00 81.00 94 PRO A O 1
ATOM 760 N N . TRP A 1 95 ? 26.273 12.328 -12.023 1.00 83.25 95 TRP A N 1
ATOM 761 C CA . TRP A 1 95 ? 27.263 11.374 -12.524 1.00 83.25 95 TRP A CA 1
ATOM 762 C C . TRP A 1 95 ? 26.900 9.923 -12.170 1.00 83.25 95 TRP A C 1
ATOM 764 O O . TRP A 1 95 ? 27.115 9.021 -12.979 1.00 83.25 95 TRP A O 1
ATOM 774 N N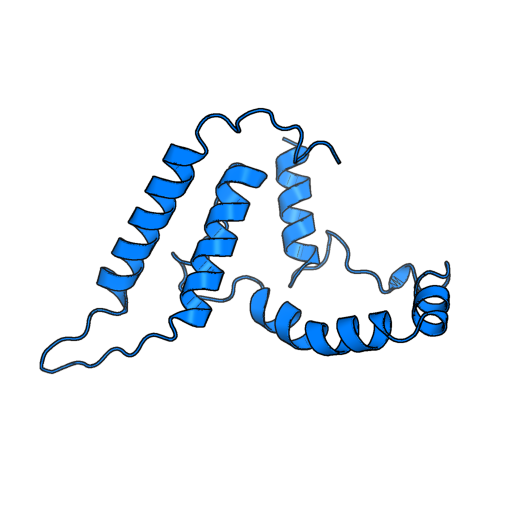 . LEU A 1 96 ? 26.302 9.701 -10.994 1.00 78.75 96 LEU A N 1
ATOM 775 C CA . LEU A 1 96 ? 25.843 8.388 -10.547 1.00 78.75 96 LEU A CA 1
ATOM 776 C C . LEU A 1 96 ? 24.614 7.950 -11.352 1.00 78.75 96 LEU A C 1
ATOM 778 O O . LEU A 1 96 ? 24.540 6.797 -11.769 1.00 78.75 96 LEU A O 1
ATOM 782 N N . LEU A 1 97 ? 23.703 8.879 -11.658 1.00 77.44 97 LEU A N 1
ATOM 783 C CA . LEU A 1 97 ? 22.604 8.650 -12.602 1.00 77.44 97 LEU A CA 1
ATOM 784 C C . LEU A 1 97 ? 23.118 8.212 -13.978 1.00 77.44 97 LEU A C 1
ATOM 786 O O . LEU A 1 97 ? 22.671 7.190 -14.497 1.00 77.44 97 LEU A O 1
ATOM 790 N N . GLY A 1 98 ? 24.084 8.939 -14.549 1.00 76.69 98 GLY A N 1
ATOM 791 C CA . GLY A 1 98 ? 24.686 8.580 -15.838 1.00 76.69 98 GLY A CA 1
ATOM 792 C C . GLY A 1 98 ? 25.360 7.204 -15.818 1.00 76.69 98 GLY A C 1
ATOM 793 O O . GLY A 1 98 ? 25.237 6.430 -16.768 1.00 76.69 98 GLY A O 1
ATOM 794 N N . PHE A 1 99 ? 26.013 6.858 -14.707 1.00 80.38 99 PHE A N 1
ATOM 795 C CA . PHE A 1 99 ? 26.635 5.551 -14.508 1.00 80.38 99 PHE A CA 1
ATOM 796 C C . PHE A 1 99 ? 25.606 4.411 -14.408 1.00 80.38 99 PHE A C 1
ATOM 798 O O . PHE A 1 99 ? 25.737 3.402 -15.104 1.00 80.38 99 PHE A O 1
ATOM 805 N N . LEU A 1 100 ? 24.542 4.586 -13.618 1.00 75.50 100 LEU A N 1
ATOM 806 C CA . LEU A 1 100 ? 23.465 3.600 -13.445 1.00 75.50 100 LEU A CA 1
ATOM 807 C C . LEU A 1 100 ? 22.602 3.422 -14.704 1.00 75.50 100 LEU A C 1
ATOM 809 O O . LEU A 1 100 ? 22.068 2.342 -14.954 1.00 75.50 100 LEU A O 1
ATOM 813 N N . GLN A 1 101 ? 22.478 4.458 -15.535 1.00 73.81 101 GLN A N 1
ATOM 814 C CA . GLN A 1 101 ? 21.772 4.378 -16.817 1.00 73.81 101 GLN A CA 1
ATOM 815 C C . GLN A 1 101 ? 22.570 3.655 -17.907 1.00 73.81 101 GLN A C 1
ATOM 817 O O . GLN A 1 101 ? 21.999 3.301 -18.946 1.00 73.81 101 GLN A O 1
ATOM 822 N N . SER A 1 102 ? 23.861 3.398 -17.678 1.00 80.56 102 SER A N 1
ATOM 823 C CA . SER A 1 102 ? 24.713 2.720 -18.648 1.00 80.56 102 SER A CA 1
ATOM 824 C C . SER A 1 102 ? 24.202 1.304 -18.985 1.00 80.56 102 SER A C 1
ATOM 826 O O . SER A 1 102 ? 23.488 0.670 -18.197 1.00 80.56 102 SER A O 1
ATOM 828 N N . PRO A 1 103 ? 24.558 0.759 -20.165 1.00 75.19 103 PRO A N 1
ATOM 829 C CA . PRO A 1 103 ? 24.103 -0.563 -20.597 1.00 75.19 103 PRO A CA 1
ATOM 830 C C . PRO A 1 103 ? 24.531 -1.697 -19.658 1.00 75.19 103 PRO A C 1
ATOM 832 O O . PRO A 1 103 ? 23.907 -2.755 -19.671 1.00 75.19 103 PRO A O 1
ATOM 835 N N . LEU A 1 104 ? 25.572 -1.469 -18.853 1.00 75.19 104 LEU A N 1
ATOM 836 C CA . LEU A 1 104 ? 26.161 -2.452 -17.951 1.00 75.19 104 LEU A CA 1
ATOM 837 C C . LEU A 1 104 ? 25.239 -2.785 -16.765 1.00 75.19 104 LEU A C 1
ATOM 839 O O . LEU A 1 104 ? 25.204 -3.924 -16.316 1.00 75.19 104 LEU A O 1
ATOM 843 N N . PHE A 1 105 ? 24.426 -1.824 -16.316 1.00 68.00 105 PHE A N 1
ATOM 844 C CA . PHE A 1 105 ? 23.488 -1.990 -15.197 1.00 68.00 105 PHE A CA 1
ATOM 845 C C . PHE A 1 105 ? 22.064 -2.356 -15.640 1.00 68.00 105 PHE A C 1
ATOM 847 O O . PHE A 1 105 ? 21.129 -2.322 -14.843 1.00 68.00 105 PHE A O 1
ATOM 854 N N . LYS A 1 106 ? 21.860 -2.741 -16.909 1.00 63.50 106 LYS A N 1
ATOM 855 C CA . LYS A 1 106 ? 20.545 -3.190 -17.408 1.00 63.50 106 LYS A CA 1
ATOM 856 C C . LYS A 1 106 ? 19.999 -4.418 -16.672 1.00 63.50 106 LYS A C 1
ATOM 858 O O . LYS A 1 106 ? 18.787 -4.563 -16.603 1.00 63.50 106 LYS A O 1
ATOM 863 N N . VAL A 1 107 ? 20.874 -5.259 -16.119 1.00 60.88 107 VAL A N 1
ATOM 864 C CA . VAL A 1 107 ? 20.514 -6.526 -15.455 1.00 60.88 107 VAL A CA 1
ATOM 865 C C . VAL A 1 107 ? 19.971 -6.321 -14.031 1.00 60.88 107 VAL A C 1
ATOM 867 O O . VAL A 1 107 ? 19.290 -7.194 -13.517 1.00 60.88 107 VAL A O 1
ATOM 870 N N . ILE A 1 108 ? 20.229 -5.168 -13.398 1.00 65.44 108 ILE A N 1
ATOM 871 C CA . ILE A 1 108 ? 19.852 -4.888 -11.993 1.00 65.44 108 ILE A CA 1
ATOM 872 C C . ILE A 1 108 ? 18.554 -4.052 -11.908 1.00 65.44 108 ILE A C 1
ATOM 874 O O . ILE A 1 108 ? 18.124 -3.640 -10.835 1.00 65.44 108 ILE A O 1
ATOM 878 N N . ARG A 1 109 ? 17.902 -3.767 -13.043 1.00 64.94 109 ARG A N 1
ATOM 879 C CA . ARG A 1 109 ? 16.664 -2.976 -13.052 1.00 64.94 109 ARG A CA 1
ATOM 880 C C . ARG A 1 109 ? 15.481 -3.822 -12.566 1.00 64.94 109 ARG A C 1
ATOM 882 O O . ARG A 1 109 ? 15.377 -4.971 -13.000 1.00 64.94 109 ARG A O 1
ATOM 889 N N . PRO A 1 110 ? 14.563 -3.243 -11.766 1.00 64.38 110 PRO A N 1
ATOM 890 C CA . PRO A 1 110 ? 13.299 -3.892 -11.446 1.00 64.38 110 PRO A CA 1
ATOM 891 C C . PRO A 1 110 ? 12.604 -4.341 -12.729 1.00 64.38 110 PRO A C 1
ATOM 893 O O . PRO A 1 110 ? 12.514 -3.576 -13.698 1.00 64.38 110 PRO A O 1
ATOM 896 N N . THR A 1 111 ? 12.154 -5.587 -12.751 1.00 64.50 111 THR A N 1
ATOM 897 C CA . THR A 1 111 ? 11.553 -6.220 -13.921 1.00 64.50 111 THR A CA 1
ATOM 898 C C . THR A 1 111 ? 10.175 -6.761 -13.559 1.00 64.50 111 THR A C 1
ATOM 900 O O . THR A 1 111 ? 9.916 -7.178 -12.440 1.00 64.50 111 THR A O 1
ATOM 903 N N . HIS A 1 112 ? 9.269 -6.794 -14.535 1.00 59.50 112 HIS A N 1
ATOM 904 C CA . HIS A 1 112 ? 7.906 -7.328 -14.397 1.00 59.50 112 HIS A CA 1
ATOM 905 C C . HIS A 1 112 ? 7.824 -8.804 -13.946 1.00 59.50 112 HIS A C 1
ATOM 907 O O . HIS A 1 112 ? 6.735 -9.317 -13.716 1.00 59.50 112 HIS A O 1
ATOM 913 N N . THR A 1 113 ? 8.959 -9.502 -13.880 1.00 64.50 113 THR A N 1
ATOM 914 C CA . THR A 1 113 ? 9.093 -10.871 -13.368 1.00 64.50 113 THR A CA 1
ATOM 915 C C . THR A 1 113 ? 9.378 -10.930 -11.870 1.00 64.50 113 THR A C 1
ATOM 917 O O . THR A 1 113 ? 9.372 -12.024 -11.309 1.00 64.50 113 THR A O 1
ATOM 920 N N . ASP A 1 114 ? 9.666 -9.798 -11.223 1.00 67.31 114 ASP A N 1
ATOM 921 C CA . ASP A 1 114 ? 9.980 -9.787 -9.798 1.00 67.31 114 ASP A CA 1
ATOM 922 C C . ASP A 1 114 ? 8.725 -10.134 -8.990 1.00 67.31 114 ASP A C 1
ATOM 924 O O . ASP A 1 114 ? 7.614 -9.685 -9.281 1.00 67.31 114 ASP A O 1
ATOM 928 N N . THR A 1 115 ? 8.894 -10.956 -7.957 1.00 64.9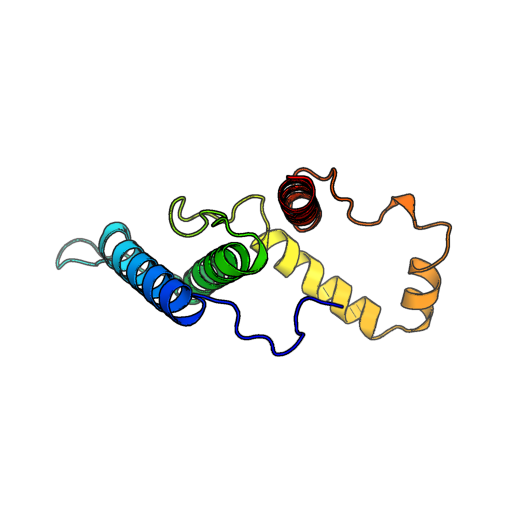4 115 THR A N 1
ATOM 929 C CA . THR A 1 115 ? 7.783 -11.434 -7.122 1.00 64.94 115 THR A CA 1
ATOM 930 C C . THR A 1 115 ? 7.383 -10.448 -6.025 1.00 64.94 115 THR A C 1
ATOM 932 O O . THR A 1 115 ? 6.352 -10.652 -5.393 1.00 64.94 115 THR A O 1
ATOM 935 N N . LEU A 1 116 ? 8.176 -9.393 -5.806 1.00 69.38 116 LEU A N 1
ATOM 936 C CA . LEU A 1 116 ? 8.009 -8.404 -4.737 1.00 69.38 116 LEU A CA 1
ATOM 937 C C . LEU A 1 116 ? 8.130 -6.967 -5.271 1.00 69.38 116 LEU A C 1
ATOM 939 O O . LEU A 1 116 ? 8.723 -6.721 -6.327 1.00 69.38 116 LEU A O 1
ATOM 943 N N . GLY A 1 117 ? 7.576 -6.017 -4.518 1.00 78.06 117 GLY A N 1
ATOM 944 C CA . GLY A 1 117 ? 7.701 -4.582 -4.750 1.00 78.06 117 GLY A CA 1
ATOM 945 C C . GLY A 1 117 ? 7.182 -4.108 -6.112 1.00 78.06 117 GLY A C 1
ATOM 946 O O . GLY A 1 117 ? 6.195 -4.610 -6.655 1.00 78.06 117 GLY A O 1
ATOM 947 N N . LEU A 1 118 ? 7.872 -3.111 -6.678 1.00 74.19 118 LEU A N 1
ATOM 948 C CA . LEU A 1 118 ? 7.504 -2.462 -7.944 1.00 74.19 118 LEU A CA 1
ATOM 949 C C . LEU A 1 118 ? 7.415 -3.441 -9.125 1.00 74.19 118 LEU A C 1
ATOM 951 O O . LEU A 1 118 ? 6.543 -3.281 -9.978 1.00 74.19 118 LEU A O 1
ATOM 955 N N . GLY A 1 119 ? 8.286 -4.452 -9.190 1.00 75.19 119 GLY A N 1
ATOM 956 C CA . GLY A 1 119 ? 8.301 -5.395 -10.310 1.00 75.19 119 GLY A CA 1
ATOM 957 C C . GLY A 1 119 ? 7.075 -6.313 -10.336 1.00 75.19 119 GLY A C 1
ATOM 958 O O . GLY A 1 119 ? 6.523 -6.555 -11.410 1.00 75.19 119 GLY A O 1
ATOM 959 N N . ARG A 1 120 ? 6.543 -6.701 -9.168 1.00 78.44 120 ARG A N 1
ATOM 960 C CA . ARG A 1 120 ? 5.278 -7.448 -9.081 1.00 78.44 120 ARG A CA 1
ATOM 961 C C . ARG A 1 120 ? 4.100 -6.619 -9.586 1.00 78.44 120 ARG A C 1
ATOM 963 O O . ARG A 1 120 ? 3.313 -7.118 -10.387 1.00 78.44 120 ARG A O 1
ATOM 970 N N . ILE A 1 121 ? 4.019 -5.345 -9.193 1.00 78.62 121 ILE A N 1
ATOM 971 C CA . ILE A 1 121 ? 2.991 -4.414 -9.690 1.00 78.62 121 ILE A CA 1
ATOM 972 C C . ILE A 1 121 ? 3.106 -4.214 -11.208 1.00 78.62 121 ILE A C 1
ATOM 974 O O . ILE A 1 121 ? 2.096 -4.200 -11.909 1.00 78.62 121 ILE A O 1
ATOM 978 N N . MET A 1 122 ? 4.325 -4.122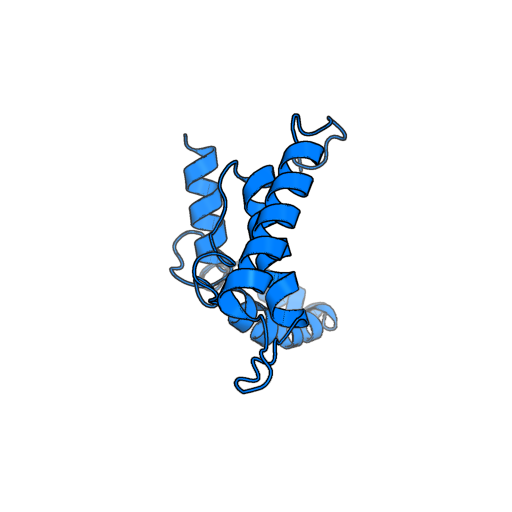 -11.748 1.00 77.75 122 MET A N 1
ATOM 979 C CA . MET A 1 122 ? 4.542 -4.060 -13.199 1.00 77.75 122 MET A CA 1
ATOM 980 C C . MET A 1 122 ? 4.086 -5.337 -13.919 1.00 77.75 122 MET A C 1
ATOM 982 O O . MET A 1 122 ? 3.551 -5.247 -15.023 1.00 77.75 122 MET A O 1
ATOM 986 N N . GLY A 1 123 ? 4.292 -6.512 -13.318 1.00 80.00 123 GLY A N 1
ATOM 987 C CA . GLY A 1 123 ? 3.796 -7.791 -13.835 1.00 80.00 123 GLY A CA 1
ATOM 988 C C . GLY A 1 123 ? 2.274 -7.815 -13.919 1.00 80.00 123 GLY A C 1
ATOM 989 O O . GLY A 1 123 ? 1.721 -8.081 -14.981 1.00 80.00 123 GLY A O 1
ATOM 990 N N . ILE A 1 124 ? 1.615 -7.408 -12.837 1.00 78.50 124 ILE A N 1
ATOM 991 C CA . ILE A 1 124 ? 0.159 -7.264 -12.753 1.00 78.50 124 ILE A CA 1
ATOM 992 C C . ILE A 1 124 ? -0.378 -6.315 -13.833 1.00 78.50 124 ILE A C 1
ATOM 994 O O . ILE A 1 124 ? -1.318 -6.651 -14.550 1.00 78.50 124 ILE A O 1
ATOM 998 N N . ALA A 1 125 ? 0.235 -5.141 -13.988 1.00 77.25 125 ALA A N 1
ATOM 999 C CA . ALA A 1 125 ? -0.176 -4.189 -15.013 1.00 77.25 125 ALA A CA 1
ATOM 1000 C C . ALA A 1 125 ? -0.008 -4.759 -16.432 1.00 77.25 125 ALA A C 1
ATOM 1002 O O . ALA A 1 125 ? -0.820 -4.487 -17.313 1.00 77.25 125 ALA A O 1
ATOM 1003 N N . LYS A 1 126 ? 1.032 -5.569 -16.660 1.00 78.19 126 LYS A N 1
ATOM 1004 C CA . LYS A 1 126 ? 1.274 -6.225 -17.949 1.00 78.19 126 LYS A CA 1
ATOM 1005 C C . LYS A 1 126 ? 0.233 -7.302 -18.255 1.00 78.19 126 LYS A C 1
ATOM 1007 O O . LYS A 1 126 ? -0.169 -7.398 -19.408 1.00 78.19 126 LYS A O 1
ATOM 1012 N N . GLU A 1 127 ? -0.188 -8.076 -17.253 1.00 79.62 127 GLU A N 1
ATOM 1013 C CA . GLU A 1 127 ? -1.265 -9.070 -17.382 1.00 79.62 127 GLU A CA 1
ATOM 1014 C C . GLU A 1 127 ? -2.565 -8.402 -17.843 1.00 79.62 127 GLU A C 1
ATOM 1016 O O . GLU A 1 127 ? -3.109 -8.788 -18.872 1.00 79.62 127 GLU A O 1
ATOM 1021 N N . VAL A 1 128 ? -2.987 -7.334 -17.158 1.00 75.00 128 VAL A N 1
ATOM 1022 C CA . VAL A 1 128 ? -4.225 -6.593 -17.467 1.00 75.00 128 VAL A CA 1
ATOM 1023 C C . VAL A 1 128 ? -4.219 -6.004 -18.878 1.00 75.00 128 VAL A C 1
ATOM 1025 O O . VAL A 1 128 ? -5.233 -6.019 -19.558 1.00 75.00 128 VAL A O 1
ATOM 1028 N N . VAL A 1 129 ? -3.082 -5.480 -19.345 1.00 72.81 129 VAL A N 1
ATOM 1029 C CA . VAL A 1 129 ? -2.970 -4.906 -20.702 1.00 72.81 129 VAL A CA 1
ATOM 1030 C C . VAL A 1 129 ? -2.924 -5.986 -21.793 1.00 72.81 129 VAL A C 1
ATOM 1032 O O . VAL A 1 129 ? -3.107 -5.675 -22.969 1.00 72.81 129 VAL A O 1
ATOM 1035 N N . SER A 1 130 ? -2.615 -7.235 -21.432 1.00 73.69 130 SER A N 1
ATOM 1036 C CA . SER A 1 130 ? -2.559 -8.359 -22.372 1.00 73.69 130 SER A CA 1
ATOM 1037 C C . SER A 1 130 ? -3.880 -9.119 -22.538 1.00 73.69 130 SER A C 1
ATOM 1039 O O . SER A 1 130 ? -3.951 -9.961 -23.436 1.00 73.69 130 SER A O 1
ATOM 1041 N N . GLU A 1 131 ? -4.883 -8.823 -21.707 1.00 53.53 131 GLU A N 1
ATOM 1042 C CA . GLU A 1 131 ? -6.286 -9.241 -21.876 1.00 53.53 131 GLU A CA 1
ATOM 1043 C C . GLU A 1 131 ? -7.040 -8.314 -22.844 1.00 53.53 131 GLU A C 1
ATOM 1045 O O . GLU A 1 131 ? -7.862 -8.848 -23.626 1.00 53.53 131 GLU A O 1
#

pLDDT: mean 82.39, std 13.34, range [34.38, 96.88]

InterPro domains:
  IPR036396 Cytochrome P450 superfamily [G3DSA:1.10.630.10] (1-131)
  IPR036396 Cytochrome P450 superfamily [SSF48264] (7-109)

Secondary structure (DSSP, 8-state):
--TTSS---TTHHHHHHHHHHHHHHHHHHHT---SS------HHHHHHHHHHHHHHHHHHSS---HHHHTS-GGGHHHHHHHHHHHHHHHHT-HHHHHHHTSGGGGGGS--TT-SSHHHHHHHHHHHHHH-

Organism: NCBI:txid386627

Sequence (131 aa):
MTGYSGKDIDGLHESIDQQIANFIGFIEEKYLSTKTDSRPVDFARKIQFLTLDLISTFALGRTFGFMDEDDDLFDYIKTTEEFLPLMQMIALLPWLLGFLQSPLFKVIRPTHTDTLGLGRIMGIAKEVVSE

Radius of gyration: 18.34 Å; chains: 1; bounding box: 45×26×50 Å

Foldseek 3Di:
DVQPVPPPLVCLVVLLVVLVVLLVVLCVVQQDADPVGHRDDPVVVSVVQSVQQSCCCSVQVGGPCCSVVVDCPQCAVVVCVVCVVVVVVCVVPVVSVVVCPDPVVPVVDQDCPDSGYPNVVSVSSVVSVVD